Protein AF-A0A133VD82-F1 (afdb_monomer_lite)

InterPro domains:
  IPR015928 Aconitase/3-isopropylmalate dehydratase, swivel [G3DSA:3.20.19.10] (3-62)

Organism: NCBI: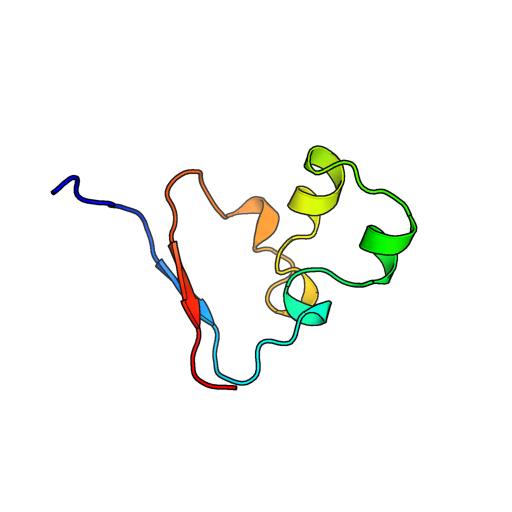txid1698279

Foldseek 3Di:
DDDQDAAEDEEEEDCDPCQQFNPVQVVVDPPPVSRLCCGNCNVPVCCSVPDDPSYYYHYYYD

Structure (mmCIF, N/CA/C/O backbone):
data_AF-A0A133VD82-F1
#
_entry.id   AF-A0A133VD82-F1
#
loop_
_atom_site.group_PDB
_atom_site.id
_atom_site.type_symbol
_atom_site.label_atom_id
_atom_site.label_alt_id
_atom_site.label_comp_id
_atom_site.label_asym_id
_atom_site.label_entity_id
_atom_site.label_seq_id
_atom_site.pdbx_PDB_ins_code
_atom_site.Cartn_x
_atom_site.Cartn_y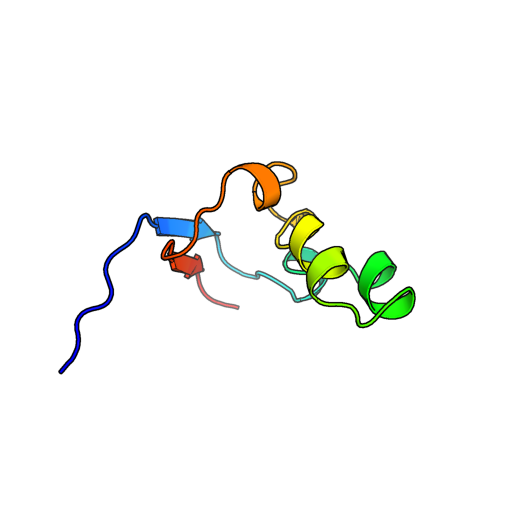
_atom_site.Cartn_z
_atom_site.occupancy
_atom_site.B_iso_or_equiv
_atom_site.auth_seq_id
_atom_site.auth_comp_id
_atom_site.auth_asym_id
_atom_site.auth_atom_id
_atom_site.pdbx_PDB_model_num
ATOM 1 N N . MET A 1 1 ? -6.353 -3.258 26.641 1.00 65.06 1 MET A N 1
ATOM 2 C CA . MET A 1 1 ? -5.785 -3.201 25.275 1.00 65.06 1 MET A CA 1
ATOM 3 C C . MET A 1 1 ? -6.238 -1.909 24.622 1.00 65.06 1 MET A C 1
ATOM 5 O O . MET A 1 1 ? -7.315 -1.438 24.962 1.00 65.06 1 MET A O 1
ATOM 9 N N . LYS A 1 2 ? -5.414 -1.308 23.760 1.00 84.94 2 LYS A N 1
ATOM 10 C CA . LYS A 1 2 ? -5.779 -0.097 23.015 1.00 84.94 2 LYS A CA 1
ATOM 11 C C . LYS A 1 2 ? -6.376 -0.541 21.676 1.00 84.94 2 LYS A C 1
ATOM 13 O O . LYS A 1 2 ? -5.742 -1.328 20.983 1.00 84.94 2 LYS A O 1
ATOM 18 N N . GLU A 1 3 ? -7.592 -0.106 21.363 1.00 92.25 3 GLU A N 1
ATOM 19 C CA . GLU A 1 3 ? -8.256 -0.431 20.093 1.00 92.25 3 GLU A CA 1
ATOM 20 C C . GLU A 1 3 ? -7.669 0.403 18.944 1.00 92.25 3 GLU A C 1
ATOM 22 O O . GLU A 1 3 ? -7.389 1.590 19.125 1.00 92.25 3 GLU A O 1
ATOM 27 N N . ILE A 1 4 ? -7.516 -0.208 17.767 1.00 95.00 4 ILE A N 1
ATOM 28 C CA . ILE A 1 4 ? -7.193 0.471 16.503 1.00 95.00 4 ILE A CA 1
ATOM 29 C C . ILE A 1 4 ? -8.488 0.561 15.687 1.00 95.00 4 ILE A C 1
ATOM 31 O O . ILE A 1 4 ? -9.223 -0.421 15.597 1.00 95.00 4 ILE A O 1
ATOM 35 N N . LYS A 1 5 ? -8.787 1.739 15.126 1.00 95.62 5 LYS A N 1
ATOM 36 C CA . LYS A 1 5 ? -9.983 2.004 14.307 1.00 95.62 5 LYS A CA 1
ATOM 37 C C . LYS A 1 5 ? -9.580 2.803 13.070 1.00 95.62 5 LYS A C 1
ATOM 39 O O . LYS A 1 5 ? -8.861 3.787 13.215 1.00 95.62 5 LYS A O 1
ATOM 44 N N . GLY A 1 6 ? -10.075 2.400 11.904 1.00 96.69 6 GLY A N 1
ATOM 45 C CA . GLY A 1 6 ? -9.800 3.040 10.617 1.00 96.69 6 GLY A CA 1
ATOM 46 C C . GLY A 1 6 ? -10.559 2.373 9.475 1.00 96.69 6 GLY A C 1
ATOM 47 O O . GLY A 1 6 ? -11.162 1.315 9.679 1.00 96.69 6 GLY A O 1
ATOM 48 N N . ASN A 1 7 ? -10.545 2.987 8.289 1.00 98.06 7 ASN A N 1
ATOM 49 C CA . ASN A 1 7 ? -11.114 2.358 7.097 1.00 98.06 7 ASN A CA 1
ATOM 50 C C . ASN A 1 7 ? -10.195 1.239 6.612 1.00 98.06 7 ASN A C 1
ATOM 52 O O . ASN A 1 7 ? -8.983 1.292 6.820 1.00 98.06 7 ASN A O 1
ATOM 56 N N . VAL A 1 8 ? -10.771 0.231 5.960 1.00 98.12 8 VAL A N 1
ATOM 57 C CA . VAL A 1 8 ? -10.012 -0.920 5.466 1.00 98.12 8 VAL A CA 1
ATOM 58 C C . VAL A 1 8 ? -9.807 -0.814 3.961 1.00 98.12 8 VAL A C 1
ATOM 60 O O . VAL A 1 8 ? -10.768 -0.697 3.204 1.00 98.12 8 VAL A O 1
ATOM 63 N N . TRP A 1 9 ? -8.551 -0.936 3.545 1.00 98.12 9 TRP A N 1
ATOM 64 C CA . TRP A 1 9 ? -8.133 -1.170 2.169 1.00 98.12 9 TRP A CA 1
ATOM 65 C C . TRP A 1 9 ? -7.821 -2.651 2.011 1.00 98.12 9 TRP A C 1
ATOM 67 O O . TRP A 1 9 ? -6.900 -3.161 2.651 1.00 98.12 9 TRP A O 1
ATOM 77 N N . THR A 1 10 ? -8.616 -3.348 1.202 1.00 97.75 10 THR A N 1
ATOM 78 C CA . THR A 1 10 ? -8.455 -4.792 1.004 1.00 97.75 10 THR A CA 1
ATOM 79 C C . THR A 1 10 ? -7.747 -5.057 -0.315 1.00 97.75 10 THR A C 1
ATOM 81 O O . THR A 1 10 ? -8.192 -4.584 -1.358 1.00 97.75 10 THR A O 1
ATOM 84 N N . PHE A 1 11 ? -6.674 -5.834 -0.260 1.00 97.62 11 PHE A N 1
ATOM 85 C CA . PHE A 1 11 ? -5.964 -6.364 -1.416 1.00 97.62 11 PHE A CA 1
ATOM 86 C C . PHE A 1 11 ? -6.123 -7.888 -1.459 1.00 97.62 11 PHE A C 1
ATOM 88 O O . PHE A 1 11 ? -6.494 -8.507 -0.462 1.00 97.62 11 PHE A O 1
ATOM 95 N N . GLY A 1 12 ? -5.897 -8.478 -2.631 1.00 97.56 12 GLY A N 1
ATOM 96 C CA . GLY A 1 12 ? -5.998 -9.924 -2.826 1.00 97.56 12 GLY A CA 1
ATOM 97 C C . GLY A 1 12 ? -4.804 -10.693 -2.262 1.00 97.56 12 GLY A C 1
ATOM 98 O O . GLY A 1 12 ? -4.063 -10.193 -1.412 1.00 97.56 12 GLY A O 1
ATOM 99 N N . ASP A 1 13 ? -4.641 -11.909 -2.767 1.00 98.19 13 ASP A N 1
ATOM 100 C CA . ASP A 1 13 ? -3.490 -12.768 -2.498 1.00 98.19 13 ASP A CA 1
ATOM 101 C C . ASP A 1 13 ? -2.240 -12.294 -3.276 1.00 98.19 13 ASP A C 1
ATOM 103 O O . ASP A 1 13 ? -2.323 -11.434 -4.160 1.00 98.19 13 ASP A O 1
ATOM 107 N N . ASP A 1 14 ? -1.076 -12.854 -2.948 1.00 97.38 14 ASP A N 1
ATOM 108 C CA . ASP A 1 14 ? 0.199 -12.702 -3.666 1.00 97.38 14 ASP A CA 1
ATOM 109 C C . ASP A 1 14 ? 0.690 -11.246 -3.818 1.00 97.38 14 ASP A C 1
ATOM 111 O O . ASP A 1 14 ? 1.316 -10.855 -4.815 1.00 97.38 14 ASP A O 1
ATOM 115 N N . ILE A 1 15 ? 0.447 -10.408 -2.802 1.00 97.81 15 ILE A N 1
ATOM 116 C CA . ILE A 1 15 ? 0.924 -9.018 -2.770 1.00 97.81 15 ILE A CA 1
ATOM 117 C C . ILE A 1 15 ? 2.438 -8.968 -2.535 1.00 97.81 15 ILE A C 1
ATOM 119 O O . ILE A 1 15 ? 2.939 -8.839 -1.417 1.00 97.81 15 ILE A O 1
ATOM 123 N N . SER A 1 16 ? 3.184 -9.040 -3.636 1.00 97.19 16 SER A N 1
ATOM 124 C CA . SER A 1 16 ? 4.644 -8.951 -3.628 1.00 97.19 16 SER A CA 1
ATOM 125 C C . SER A 1 16 ? 5.166 -7.573 -3.196 1.00 97.19 16 SER A C 1
ATOM 127 O O . SER A 1 16 ? 4.488 -6.544 -3.271 1.00 97.19 16 SER A O 1
ATOM 129 N N . THR A 1 17 ? 6.443 -7.519 -2.812 1.00 96.25 17 THR A N 1
ATOM 130 C CA . THR A 1 17 ? 7.086 -6.270 -2.380 1.00 96.25 17 THR A CA 1
ATOM 131 C C . THR A 1 17 ? 7.105 -5.186 -3.454 1.00 96.25 17 THR A C 1
ATOM 133 O O . THR A 1 17 ? 7.053 -4.011 -3.105 1.00 96.25 17 THR A O 1
ATOM 136 N N . ASP A 1 18 ? 7.164 -5.550 -4.739 1.00 95.81 18 ASP A N 1
ATOM 137 C CA . ASP A 1 18 ? 7.150 -4.573 -5.836 1.00 95.81 18 ASP A CA 1
ATOM 138 C C . ASP A 1 18 ? 5.763 -3.959 -6.068 1.00 95.81 18 ASP A C 1
ATOM 140 O O . ASP A 1 18 ? 5.682 -2.829 -6.555 1.00 95.81 18 ASP A O 1
ATOM 144 N N . LEU A 1 19 ? 4.687 -4.657 -5.676 1.00 97.19 19 LEU A N 1
ATOM 145 C CA . LEU A 1 19 ? 3.333 -4.097 -5.662 1.00 97.19 19 LEU A CA 1
ATOM 146 C C . LEU A 1 19 ? 3.163 -3.085 -4.521 1.00 97.19 19 LEU A C 1
ATOM 148 O O . LEU A 1 19 ? 2.511 -2.061 -4.711 1.00 97.19 19 LEU A O 1
ATOM 152 N N . ILE A 1 20 ? 3.803 -3.333 -3.371 1.00 97.12 20 ILE A N 1
ATOM 153 C CA . ILE A 1 20 ? 3.805 -2.421 -2.216 1.00 97.12 20 ILE A CA 1
ATOM 154 C C . ILE A 1 20 ? 4.678 -1.190 -2.482 1.00 97.12 20 ILE A C 1
ATOM 156 O O . ILE A 1 20 ? 4.275 -0.064 -2.201 1.00 97.12 20 ILE A O 1
ATOM 160 N N . ILE A 1 21 ? 5.893 -1.385 -2.994 1.00 97.44 21 ILE A N 1
ATOM 161 C CA . ILE A 1 21 ? 6.794 -0.301 -3.384 1.00 97.44 21 ILE A CA 1
ATOM 162 C C . ILE A 1 21 ? 7.781 -0.801 -4.439 1.00 97.44 21 ILE A C 1
ATOM 164 O O . ILE A 1 21 ? 8.675 -1.599 -4.161 1.00 97.44 21 ILE A O 1
ATOM 168 N N . SER A 1 22 ? 7.671 -0.283 -5.662 1.00 96.50 22 SER A N 1
ATOM 169 C CA . SER A 1 22 ? 8.569 -0.696 -6.741 1.00 96.50 22 SER A CA 1
ATOM 170 C C . SER A 1 22 ? 10.035 -0.386 -6.421 1.00 96.50 22 SER A C 1
ATOM 172 O O . SER A 1 22 ? 10.391 0.729 -6.005 1.00 96.50 22 SER A O 1
ATOM 174 N N . GLY A 1 23 ? 10.918 -1.336 -6.747 1.00 95.38 23 GLY A N 1
ATOM 175 C CA . GLY A 1 23 ? 12.368 -1.138 -6.714 1.00 95.38 23 GLY A CA 1
ATOM 176 C C . GLY A 1 23 ? 12.830 0.139 -7.432 1.00 95.38 23 GLY A C 1
ATOM 177 O O . GLY A 1 23 ? 13.769 0.795 -6.978 1.00 95.38 23 GLY A O 1
ATOM 178 N N . LYS A 1 24 ? 12.120 0.584 -8.485 1.00 94.56 24 LYS A N 1
ATOM 179 C CA . LYS A 1 24 ? 12.462 1.800 -9.249 1.00 94.56 24 LYS A CA 1
ATOM 180 C C . LYS A 1 24 ? 12.486 3.074 -8.391 1.00 94.56 24 LYS A C 1
ATOM 182 O O . LYS A 1 24 ? 13.181 4.023 -8.754 1.00 94.56 24 LYS A O 1
ATOM 187 N N . TYR A 1 25 ? 11.740 3.110 -7.283 1.00 95.56 25 TYR A N 1
ATOM 188 C CA . TYR A 1 25 ? 11.731 4.218 -6.321 1.00 95.56 25 TYR A CA 1
ATOM 189 C C . TYR A 1 25 ? 12.693 3.960 -5.163 1.00 95.56 25 TYR A C 1
ATOM 191 O O . TYR A 1 25 ? 13.502 4.829 -4.837 1.00 95.56 25 TYR A O 1
ATOM 199 N N . LYS A 1 26 ? 12.669 2.741 -4.605 1.00 91.44 26 LYS A N 1
ATOM 200 C CA . LYS A 1 26 ? 13.526 2.333 -3.482 1.00 91.44 26 LYS A CA 1
ATOM 201 C C . LYS A 1 26 ? 15.019 2.487 -3.793 1.00 91.44 26 LYS A C 1
ATOM 203 O O . LYS A 1 26 ? 15.784 2.914 -2.937 1.00 91.44 26 LYS A O 1
ATOM 208 N N . PHE A 1 27 ? 15.442 2.184 -5.022 1.00 93.94 27 PHE A N 1
ATOM 209 C CA . PHE A 1 27 ? 16.841 2.346 -5.438 1.00 93.94 27 PHE A CA 1
ATOM 210 C C . PHE A 1 27 ? 17.235 3.802 -5.720 1.00 93.94 27 PHE A C 1
ATOM 212 O O . PHE A 1 27 ? 18.423 4.107 -5.783 1.00 93.94 27 PHE A O 1
ATOM 219 N N . LYS A 1 28 ? 16.268 4.717 -5.870 1.00 94.94 28 LYS A N 1
ATOM 220 C CA . LYS A 1 28 ? 16.535 6.150 -6.072 1.00 94.94 28 LYS A CA 1
ATOM 221 C C . LYS A 1 28 ? 16.663 6.912 -4.757 1.00 94.94 28 LYS A C 1
ATOM 223 O O . LYS A 1 28 ? 17.351 7.929 -4.713 1.00 94.94 28 LYS A O 1
ATOM 228 N N . THR A 1 29 ? 15.973 6.481 -3.702 1.00 94.31 29 THR A N 1
ATOM 229 C CA . THR A 1 29 ? 15.981 7.175 -2.411 1.00 94.31 29 THR A CA 1
ATOM 230 C C . THR A 1 29 ? 15.491 6.286 -1.270 1.00 94.31 29 THR A C 1
ATOM 232 O O . THR A 1 29 ? 14.674 5.395 -1.473 1.00 94.31 29 THR A O 1
ATOM 235 N N . LEU A 1 30 ? 15.956 6.585 -0.056 1.00 93.69 30 LEU A N 1
ATOM 236 C CA . LEU A 1 30 ? 15.446 6.017 1.198 1.00 93.69 30 LEU A CA 1
ATOM 237 C C . LEU A 1 30 ? 14.583 7.021 1.987 1.00 93.69 30 LEU A C 1
ATOM 239 O O . LEU A 1 30 ? 14.201 6.750 3.122 1.00 93.69 30 LEU A O 1
ATOM 243 N N . ASP A 1 31 ? 14.290 8.190 1.409 1.00 96.94 31 ASP A N 1
ATOM 244 C CA . ASP A 1 31 ? 13.420 9.196 2.019 1.00 96.94 31 ASP A CA 1
ATOM 245 C C . ASP A 1 31 ? 11.967 8.703 2.035 1.00 96.94 31 ASP A C 1
ATOM 247 O O . ASP A 1 31 ? 11.305 8.620 0.996 1.00 96.94 31 ASP A O 1
ATOM 251 N N . MET A 1 32 ? 11.463 8.410 3.233 1.00 94.56 32 MET A N 1
ATOM 252 C CA . MET A 1 32 ? 10.116 7.874 3.434 1.00 94.56 32 MET A CA 1
ATOM 253 C C . MET A 1 32 ? 9.018 8.819 2.948 1.00 94.56 32 MET A C 1
ATOM 255 O O . MET A 1 32 ? 7.992 8.342 2.477 1.00 94.56 32 MET A O 1
ATOM 259 N N . SER A 1 33 ? 9.241 10.136 2.971 1.00 94.88 33 SER A N 1
ATOM 260 C CA . SER A 1 33 ? 8.258 11.115 2.481 1.00 94.88 33 SER A CA 1
ATOM 261 C C . SER A 1 33 ? 8.116 11.078 0.960 1.00 94.88 33 SER A C 1
ATOM 263 O O . SER A 1 33 ? 7.100 11.504 0.411 1.00 94.88 33 SER A O 1
ATOM 265 N N . LYS A 1 34 ? 9.155 10.613 0.257 1.00 96.00 34 LYS A N 1
ATOM 266 C CA . LYS A 1 34 ? 9.123 10.401 -1.195 1.00 96.00 34 LYS A CA 1
ATOM 267 C C . LYS A 1 34 ? 8.583 9.020 -1.528 1.00 96.00 34 LYS A C 1
ATOM 269 O O . LYS A 1 34 ? 7.785 8.906 -2.448 1.00 96.00 34 LYS A O 1
ATOM 274 N N . LEU A 1 35 ? 8.995 7.997 -0.779 1.00 96.25 35 LEU A N 1
ATOM 275 C CA . LEU A 1 35 ? 8.541 6.623 -0.996 1.00 96.25 35 LEU A CA 1
ATOM 276 C C . LEU A 1 35 ? 7.044 6.456 -0.716 1.00 96.25 35 LEU A C 1
ATOM 278 O O . LEU A 1 35 ? 6.372 5.771 -1.479 1.00 96.25 35 LEU A O 1
ATOM 282 N N . SER A 1 36 ? 6.505 7.116 0.314 1.00 95.00 36 SER A N 1
ATOM 283 C CA . SER A 1 36 ? 5.084 7.011 0.672 1.00 95.00 36 SER A CA 1
ATOM 284 C C . SER A 1 36 ? 4.139 7.467 -0.442 1.00 95.00 36 SER A C 1
ATOM 286 O O . SER A 1 36 ? 3.044 6.929 -0.561 1.00 95.00 36 SER A O 1
ATOM 288 N N . LYS A 1 37 ? 4.576 8.387 -1.313 1.00 96.19 37 LYS A N 1
ATOM 289 C CA . LYS A 1 37 ? 3.803 8.849 -2.482 1.00 96.19 37 LYS A CA 1
ATOM 290 C C . LYS A 1 37 ? 3.568 7.760 -3.528 1.00 96.19 37 LYS A C 1
ATOM 292 O O . LYS A 1 37 ? 2.719 7.928 -4.393 1.00 96.19 37 LYS A O 1
ATOM 297 N N . HIS A 1 38 ? 4.318 6.668 -3.445 1.00 97.06 38 HIS A N 1
ATOM 298 C CA . HIS A 1 38 ? 4.282 5.545 -4.376 1.00 97.06 38 HIS A CA 1
ATOM 299 C C . HIS A 1 38 ? 3.892 4.231 -3.689 1.00 97.06 38 HIS A C 1
ATOM 301 O O . HIS A 1 38 ? 4.043 3.157 -4.272 1.00 97.06 38 HIS A O 1
ATOM 307 N N . ALA A 1 39 ? 3.444 4.298 -2.431 1.00 97.44 39 ALA A N 1
ATOM 308 C CA . ALA A 1 39 ? 2.998 3.124 -1.700 1.00 97.44 39 ALA A CA 1
ATOM 309 C C . ALA A 1 39 ? 1.784 2.503 -2.399 1.00 97.44 39 ALA A C 1
ATOM 311 O O . ALA A 1 39 ? 0.864 3.214 -2.794 1.00 97.44 39 ALA A O 1
ATOM 312 N N . MET A 1 40 ? 1.805 1.182 -2.543 1.00 97.81 40 MET A N 1
ATOM 313 C CA . MET A 1 40 ? 0.790 0.360 -3.204 1.00 97.81 40 MET A CA 1
ATOM 314 C C . MET A 1 40 ? 0.491 0.725 -4.668 1.00 97.81 40 MET A C 1
ATOM 316 O O . MET A 1 40 ? -0.416 0.133 -5.237 1.00 97.81 40 MET A O 1
ATOM 320 N N . GLU A 1 41 ? 1.261 1.616 -5.313 1.00 97.06 41 GLU A N 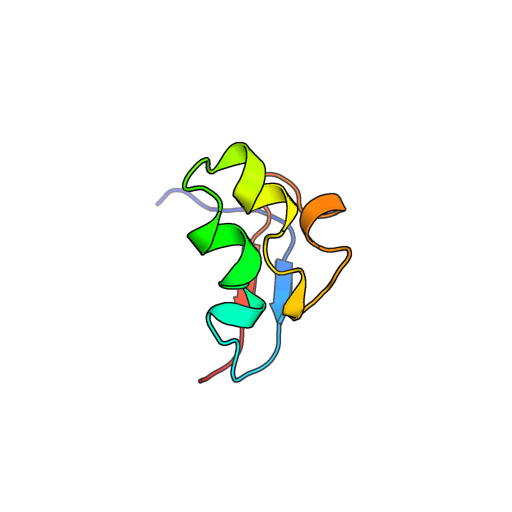1
ATOM 321 C CA . GLU A 1 41 ? 1.020 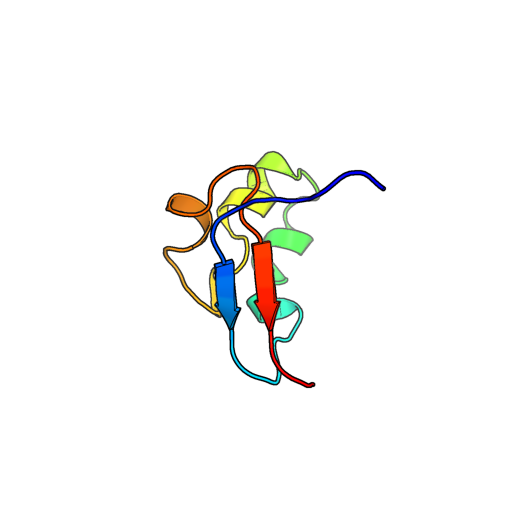2.081 -6.698 1.00 97.06 41 GLU A CA 1
ATOM 322 C C . GLU A 1 41 ? 0.952 0.916 -7.699 1.00 97.06 41 GLU A C 1
ATOM 324 O O . GLU A 1 41 ? 0.241 0.986 -8.699 1.00 97.06 41 GLU A O 1
ATOM 329 N N . GLY A 1 42 ? 1.694 -0.167 -7.438 1.00 96.00 42 GLY A N 1
ATOM 330 C CA . GLY A 1 42 ? 1.679 -1.357 -8.287 1.00 96.00 42 GLY A CA 1
ATOM 331 C C . GLY A 1 42 ? 0.381 -2.163 -8.192 1.00 96.00 42 GLY A C 1
ATOM 332 O O . GLY A 1 42 ? 0.033 -2.841 -9.155 1.00 96.00 42 GLY A O 1
ATOM 333 N N . ALA A 1 43 ? -0.326 -2.088 -7.060 1.00 96.94 43 ALA A N 1
ATOM 334 C CA . ALA A 1 43 ? -1.615 -2.744 -6.846 1.00 96.94 43 ALA A CA 1
ATOM 335 C C . ALA A 1 43 ? -2.803 -1.812 -7.151 1.00 96.94 43 ALA A C 1
ATOM 337 O O . ALA A 1 43 ? -3.765 -2.233 -7.787 1.00 96.94 43 ALA A O 1
ATOM 338 N N . ASP A 1 44 ? -2.723 -0.551 -6.721 1.00 97.12 44 ASP A N 1
ATOM 339 C CA . ASP A 1 44 ? -3.689 0.514 -6.996 1.00 97.12 44 ASP A CA 1
ATOM 340 C C . ASP A 1 44 ? -2.937 1.854 -7.175 1.00 97.12 44 ASP A C 1
ATOM 342 O O . ASP A 1 44 ? -2.430 2.415 -6.197 1.00 97.12 44 ASP A O 1
ATOM 346 N N . PRO A 1 45 ? -2.865 2.395 -8.409 1.00 96.31 45 PRO A N 1
ATOM 347 C CA . PRO A 1 45 ? -2.164 3.645 -8.705 1.00 96.31 45 PRO A CA 1
ATOM 348 C C . PRO A 1 45 ? -2.682 4.878 -7.954 1.00 96.31 45 PRO A C 1
ATOM 350 O O . PRO A 1 45 ? -1.941 5.848 -7.817 1.00 96.31 45 PRO A O 1
ATOM 353 N N . GLU A 1 46 ? -3.930 4.865 -7.480 1.00 96.62 46 GLU A N 1
ATOM 354 C CA . GLU A 1 46 ? -4.556 6.000 -6.789 1.00 96.62 46 GLU A CA 1
ATOM 355 C C . GLU A 1 46 ? -4.515 5.850 -5.256 1.00 96.62 46 GLU A C 1
ATOM 357 O O . GLU A 1 46 ? -4.988 6.727 -4.528 1.00 96.62 46 GLU A O 1
ATOM 362 N N . PHE A 1 47 ? -3.952 4.751 -4.739 1.00 97.88 47 PHE A N 1
ATOM 363 C CA . PHE A 1 47 ? -3.957 4.437 -3.308 1.00 97.88 47 PHE A CA 1
ATOM 364 C C . PHE A 1 47 ? -3.286 5.516 -2.456 1.00 97.88 47 PHE A C 1
ATOM 366 O O . PHE A 1 47 ? -3.860 5.970 -1.465 1.00 97.88 47 PHE A O 1
ATOM 373 N N . SER A 1 48 ? -2.078 5.945 -2.833 1.00 96.25 48 SER A N 1
ATOM 374 C CA . SER A 1 48 ? -1.271 6.874 -2.030 1.00 96.25 48 SER A CA 1
ATOM 375 C C . SER A 1 48 ? -1.906 8.260 -1.884 1.00 96.25 48 SER A C 1
ATOM 377 O O . SER A 1 48 ? -1.587 8.982 -0.940 1.00 96.25 48 SER A O 1
ATOM 379 N N . GLU A 1 49 ? -2.819 8.621 -2.787 1.00 96.50 49 GLU A N 1
ATOM 380 C CA . GLU A 1 49 ? -3.568 9.879 -2.751 1.00 96.50 49 GLU A CA 1
ATOM 381 C C . GLU A 1 49 ? -4.844 9.783 -1.906 1.00 96.50 49 GLU A C 1
ATOM 383 O O . GLU A 1 49 ? -5.326 10.795 -1.396 1.00 96.50 49 GLU A O 1
ATOM 388 N N . LYS A 1 50 ? -5.399 8.575 -1.752 1.00 97.19 50 LYS A N 1
ATOM 389 C CA . LYS A 1 50 ? -6.682 8.338 -1.076 1.00 97.19 50 LYS A CA 1
ATOM 390 C C . LYS A 1 50 ? -6.542 7.820 0.350 1.00 97.19 50 LYS A C 1
ATOM 392 O O . LYS A 1 50 ? -7.455 8.028 1.150 1.00 97.19 50 LYS A O 1
ATOM 397 N N . VAL A 1 51 ? -5.451 7.121 0.661 1.00 97.56 51 VAL A N 1
ATOM 398 C CA . VAL A 1 51 ? -5.217 6.548 1.989 1.00 97.56 51 VAL A CA 1
ATOM 399 C C . VAL A 1 51 ? -5.041 7.651 3.030 1.00 97.56 51 VAL A C 1
ATOM 401 O O . VAL A 1 51 ? -4.333 8.635 2.816 1.00 97.56 51 VAL A O 1
ATOM 404 N N . ASN A 1 52 ? -5.669 7.475 4.189 1.00 96.94 52 ASN A N 1
ATOM 405 C CA . ASN A 1 52 ? -5.575 8.415 5.298 1.00 96.94 52 ASN A CA 1
ATOM 406 C C . ASN A 1 52 ? -4.833 7.812 6.489 1.00 96.94 52 ASN A C 1
ATOM 408 O O . ASN A 1 52 ? -4.760 6.599 6.680 1.00 96.94 52 ASN A O 1
ATOM 412 N N . SER A 1 53 ? -4.289 8.686 7.338 1.00 95.69 53 SER A N 1
ATOM 413 C CA . SER A 1 53 ? -3.686 8.253 8.598 1.00 95.69 53 SER A CA 1
ATOM 4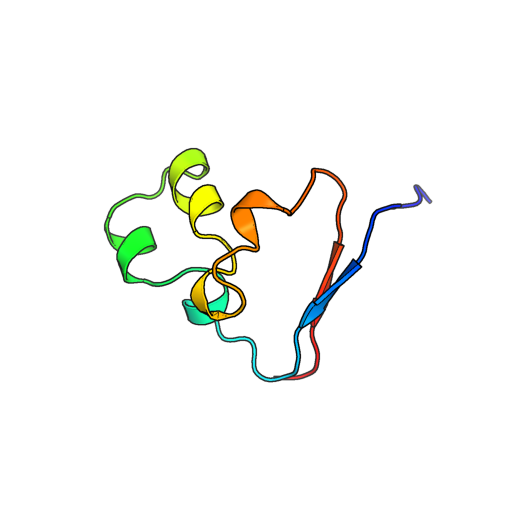14 C C . SER A 1 53 ? -4.715 7.515 9.455 1.00 95.69 53 SER A C 1
ATOM 416 O O . SER A 1 53 ? -5.797 8.037 9.723 1.00 95.69 53 SER A O 1
ATOM 418 N N . GLY A 1 54 ? -4.354 6.313 9.900 1.00 96.06 54 GLY A N 1
ATOM 419 C CA . GLY A 1 54 ? -5.226 5.435 10.677 1.00 96.06 54 GLY A CA 1
ATOM 420 C C . GLY A 1 54 ? -5.969 4.391 9.847 1.00 96.06 54 GLY A C 1
ATOM 421 O O . GLY A 1 54 ? -6.483 3.447 10.441 1.00 96.06 54 GLY A O 1
ATOM 422 N N . ASP A 1 55 ? -5.982 4.504 8.516 1.00 98.12 55 ASP A N 1
ATOM 423 C CA . 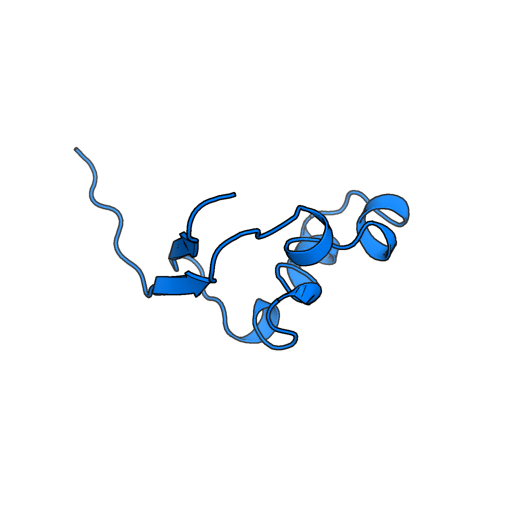ASP A 1 55 ? -6.484 3.438 7.651 1.00 98.12 55 ASP A CA 1
ATOM 424 C C . ASP A 1 55 ? -5.642 2.158 7.799 1.00 98.12 55 ASP A C 1
ATOM 426 O O . ASP A 1 55 ? -4.469 2.178 8.184 1.00 98.12 55 ASP A O 1
ATOM 430 N N . ILE A 1 56 ? -6.269 1.024 7.499 1.00 98.19 56 ILE A N 1
ATOM 431 C CA . ILE A 1 56 ? -5.740 -0.319 7.721 1.00 98.19 56 ILE A CA 1
ATOM 432 C C . ILE A 1 56 ? -5.673 -1.037 6.377 1.00 98.19 56 ILE A C 1
ATOM 434 O O . ILE A 1 56 ? -6.644 -1.045 5.625 1.00 98.19 56 ILE A O 1
ATOM 438 N N . ILE A 1 57 ? -4.541 -1.675 6.091 1.00 97.75 57 ILE A N 1
ATOM 439 C CA . ILE A 1 57 ? -4.394 -2.570 4.942 1.00 97.75 57 ILE A CA 1
ATOM 440 C C . ILE A 1 57 ? -4.673 -4.001 5.401 1.00 97.75 57 ILE A C 1
ATOM 442 O O . ILE A 1 57 ? -4.120 -4.452 6.404 1.00 97.75 57 ILE A O 1
ATOM 446 N N . VAL A 1 58 ? -5.507 -4.713 4.649 1.00 98.00 58 VAL A N 1
ATOM 447 C CA . VAL A 1 58 ? -5.742 -6.152 4.790 1.00 98.00 58 VAL A CA 1
ATOM 448 C C . VAL A 1 58 ? -5.443 -6.799 3.443 1.00 98.00 58 VAL A C 1
ATOM 450 O O . VAL A 1 58 ? -5.887 -6.303 2.413 1.00 98.00 58 VAL A O 1
ATOM 453 N N . ALA A 1 59 ? -4.673 -7.879 3.444 1.00 98.00 59 ALA A N 1
ATOM 454 C CA . ALA A 1 59 ? -4.345 -8.648 2.248 1.00 98.00 59 ALA A CA 1
ATOM 455 C C . ALA A 1 59 ? -4.634 -10.133 2.488 1.00 98.00 59 ALA A C 1
ATOM 457 O O . ALA A 1 59 ? -4.814 -10.547 3.640 1.00 98.00 59 ALA A O 1
ATOM 458 N N . GLY A 1 60 ? -4.710 -10.894 1.399 1.00 97.81 60 GLY A N 1
ATOM 459 C CA . GLY A 1 60 ? -4.892 -12.339 1.416 1.00 97.81 60 GLY A CA 1
ATOM 460 C C . GLY A 1 60 ? -3.607 -13.113 1.728 1.00 97.81 60 GLY A C 1
ATOM 461 O O . GLY A 1 60 ? -2.705 -12.610 2.404 1.00 97.81 60 GLY A O 1
ATOM 462 N N . GLU A 1 61 ? -3.543 -14.356 1.260 1.00 97.62 61 GLU A N 1
ATOM 463 C CA . GLU A 1 61 ? -2.376 -15.233 1.420 1.00 97.62 61 GLU A CA 1
ATOM 464 C C . GLU A 1 61 ? -1.261 -14.893 0.410 1.00 97.62 61 GLU A C 1
ATOM 466 O O . GLU A 1 61 ? -1.420 -14.028 -0.448 1.00 97.62 61 GLU A O 1
ATOM 471 N N . ASN A 1 62 ? -0.100 -15.536 0.551 1.00 92.19 62 ASN A N 1
ATOM 472 C CA . ASN A 1 62 ? 1.051 -15.443 -0.358 1.00 92.19 62 ASN A CA 1
ATOM 473 C C . ASN A 1 62 ? 1.494 -16.847 -0.776 1.00 92.19 62 ASN A C 1
ATOM 475 O O . ASN A 1 62 ? 1.182 -17.802 -0.031 1.00 92.19 62 ASN A O 1
#

pLDDT: mean 95.73, std 4.46, range [65.06, 98.19]

Secondary structure (DSSP, 8-state):
-PPP---EEE--S---HHHHS-HHHHTT---HHHHGGGTTTTT-TTHHHH--TT-EEE----

Sequence (62 aa):
MKEIKGNVWTFGDDISTDLIISGKYKFKTLDMSKLSKHAMEGADPEFSEKVNSGDIIVAGEN

Radius of gyration: 12.67 Å; chains: 1; bounding box: 28×27×34 Å